Protein AF-A0A3P7J671-F1 (afdb_monomer)

Foldseek 3Di:
DPPVVVVVVVVVVVCCVPPVCVVPPVCVVVVVVVVVVVVVVVVVVVVVVVVCCLQVVPVDVAGPPHCVVCVVPVCVDDPDPDDPPPPDDDPVPCVVCVVPVLVDDPDPDDPPSVSRDDDVVVSVVVVVVVVVCVVVVVD

Solvent-accessible surface area (backbone atoms only — not comparable to full-atom values): 8924 Å² total; per-residue (Å²): 139,66,65,68,59,53,53,53,52,52,55,49,52,54,49,44,63,66,66,60,43,69,79,49,69,83,53,52,64,57,55,51,50,52,50,54,50,51,51,52,52,52,50,51,51,53,57,52,50,64,64,42,44,80,75,64,63,69,93,49,96,62,61,98,84,32,62,90,79,35,72,91,52,55,91,74,56,75,92,51,101,75,65,94,78,76,75,76,73,61,96,80,37,58,92,78,33,70,92,49,52,62,76,53,83,90,52,99,79,63,92,79,55,77,87,54,63,84,54,66,70,62,51,51,54,50,52,53,51,50,52,55,33,43,76,68,65,78,95

Secondary structure (DSSP, 8-state):
--HHHHHHHHHHHHHII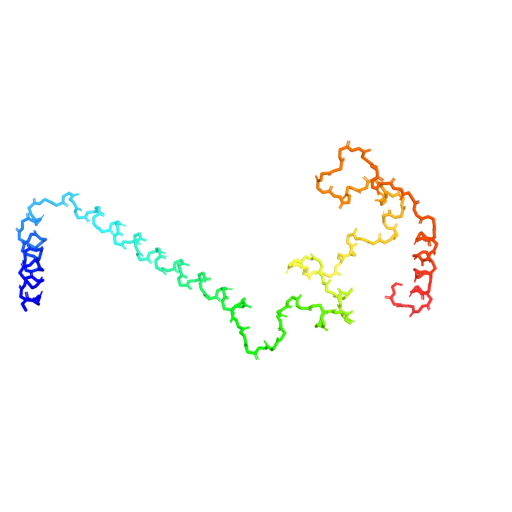IIIGGG-GGGHHHHHHHHHHHHHHHHHHHHHHHHHHHHH--SSSS-TT-HHHHTTTGGGS-SSS--SS-----TT-HHHHTTTGGGS-SSS--SS-TT----HHHHHHHHHHHHHHHHTT--

Organism: Strongylus vulgaris (NCBI:txid40348)

Structure (mmCIF, N/CA/C/O backbone):
data_AF-A0A3P7J671-F1
#
_entry.id   AF-A0A3P7J671-F1
#
loop_
_atom_site.group_PDB
_atom_site.id
_atom_site.type_symbol
_atom_site.label_atom_id
_atom_site.label_alt_id
_atom_site.label_comp_id
_atom_site.label_asym_id
_atom_site.label_entity_id
_atom_site.label_seq_id
_atom_site.pdbx_PDB_ins_code
_atom_site.Cartn_x
_atom_site.Cartn_y
_atom_site.Cartn_z
_atom_site.occupancy
_atom_site.B_iso_or_equiv
_atom_site.auth_seq_id
_atom_site.auth_comp_id
_atom_site.auth_asym_id
_atom_site.auth_atom_id
_atom_site.pdbx_PDB_model_num
ATOM 1 N N . MET A 1 1 ? 4.821 -18.970 -47.985 1.00 55.62 1 MET A N 1
ATOM 2 C CA . MET A 1 1 ? 5.349 -17.706 -48.559 1.00 55.62 1 MET A CA 1
ATOM 3 C C . MET A 1 1 ? 5.289 -16.509 -47.581 1.00 55.62 1 MET A C 1
ATOM 5 O O . MET A 1 1 ? 5.095 -15.386 -48.019 1.00 55.62 1 MET A O 1
ATOM 9 N N . ARG A 1 2 ? 5.468 -16.696 -46.256 1.00 57.31 2 ARG A N 1
ATOM 10 C CA . ARG A 1 2 ? 5.395 -15.592 -45.261 1.00 57.31 2 ARG A CA 1
ATOM 11 C C . ARG A 1 2 ? 6.716 -15.288 -44.533 1.00 57.31 2 ARG A C 1
ATOM 13 O O . ARG A 1 2 ? 6.903 -14.178 -44.055 1.00 57.31 2 ARG A O 1
ATOM 20 N N . ILE A 1 3 ? 7.666 -16.226 -44.518 1.00 59.16 3 ILE A N 1
ATOM 21 C CA . ILE A 1 3 ? 8.929 -16.093 -43.764 1.00 59.16 3 ILE A CA 1
ATOM 22 C C . ILE A 1 3 ? 9.966 -15.238 -44.520 1.00 59.16 3 ILE A C 1
ATOM 24 O O . ILE A 1 3 ? 10.693 -14.452 -43.917 1.00 59.16 3 ILE A O 1
ATOM 28 N N . THR A 1 4 ? 9.999 -15.313 -45.854 1.00 63.44 4 THR A N 1
ATOM 29 C CA . THR A 1 4 ? 10.963 -14.574 -46.694 1.00 63.44 4 THR A CA 1
ATOM 30 C C . THR A 1 4 ? 10.689 -13.070 -46.755 1.00 63.44 4 THR A C 1
ATOM 32 O O . THR A 1 4 ? 11.629 -12.281 -46.840 1.00 63.44 4 THR A O 1
ATOM 35 N N . ALA A 1 5 ? 9.421 -12.656 -46.666 1.00 63.72 5 ALA A N 1
ATOM 36 C CA . ALA A 1 5 ? 9.033 -11.248 -46.597 1.00 63.72 5 ALA A CA 1
ATOM 37 C C . ALA A 1 5 ? 9.473 -10.611 -45.268 1.00 63.72 5 ALA A C 1
ATOM 39 O O . ALA A 1 5 ? 10.062 -9.532 -45.268 1.00 63.72 5 ALA A O 1
ATOM 40 N N . LEU A 1 6 ? 9.286 -11.328 -44.156 1.00 58.97 6 LEU A N 1
ATOM 41 C CA . LEU A 1 6 ? 9.696 -10.885 -42.823 1.00 58.97 6 LEU A CA 1
ATOM 42 C C . LEU A 1 6 ? 11.223 -10.714 -42.733 1.00 58.97 6 LEU A C 1
ATOM 44 O O . LEU A 1 6 ? 11.715 -9.696 -42.253 1.00 58.97 6 LEU A O 1
ATOM 48 N N . TRP A 1 7 ? 11.977 -11.653 -43.312 1.00 60.91 7 TRP A N 1
ATOM 49 C CA . TRP A 1 7 ? 13.440 -11.577 -43.412 1.00 60.91 7 TRP A CA 1
ATOM 50 C C . TRP A 1 7 ? 13.939 -10.404 -44.265 1.00 60.91 7 TRP A C 1
ATOM 52 O O . TRP A 1 7 ? 14.997 -9.828 -43.997 1.00 60.91 7 TRP A O 1
ATOM 62 N N . ARG A 1 8 ? 13.188 -10.036 -45.308 1.00 69.69 8 ARG A N 1
ATOM 63 C CA . ARG A 1 8 ? 13.526 -8.918 -46.196 1.00 69.69 8 ARG A CA 1
ATOM 64 C C . ARG A 1 8 ? 13.293 -7.571 -45.505 1.00 69.69 8 ARG A C 1
ATOM 66 O O . ARG A 1 8 ? 14.141 -6.690 -45.627 1.00 69.69 8 ARG A O 1
ATOM 73 N N . VAL A 1 9 ? 12.216 -7.450 -44.727 1.00 70.62 9 VAL A N 1
ATOM 74 C CA . VAL A 1 9 ? 11.946 -6.282 -43.869 1.00 70.62 9 VAL A CA 1
ATOM 75 C C . VAL A 1 9 ? 13.019 -6.150 -42.791 1.00 70.62 9 VAL A C 1
ATOM 77 O O . VAL A 1 9 ? 13.633 -5.092 -42.667 1.00 70.62 9 VAL A O 1
ATOM 80 N N . PHE A 1 10 ? 13.332 -7.239 -42.084 1.00 67.81 10 PHE A N 1
ATOM 81 C CA . PHE A 1 10 ? 14.328 -7.226 -41.012 1.00 67.81 10 PHE A CA 1
ATOM 82 C C . PHE A 1 10 ? 15.723 -6.817 -41.519 1.00 67.81 10 PHE A C 1
ATOM 84 O O . PHE A 1 10 ? 16.366 -5.940 -40.945 1.00 67.81 10 PHE A O 1
ATOM 91 N N . ARG A 1 11 ? 16.157 -7.342 -42.679 1.00 69.19 11 ARG A N 1
ATOM 92 C CA . ARG A 1 11 ? 17.396 -6.890 -43.348 1.00 69.19 11 ARG A CA 1
ATOM 93 C C . ARG A 1 11 ? 17.380 -5.411 -43.732 1.00 69.19 11 ARG A C 1
ATOM 95 O O . ARG A 1 11 ? 18.442 -4.789 -43.742 1.00 69.19 11 ARG A O 1
ATOM 102 N N . GLY A 1 12 ? 16.225 -4.872 -44.117 1.00 71.88 12 GLY A N 1
ATOM 103 C CA . GLY A 1 12 ? 16.069 -3.456 -44.453 1.00 71.88 12 GLY A CA 1
ATOM 104 C C . GLY A 1 12 ? 16.298 -2.561 -43.237 1.00 71.88 12 GLY A C 1
ATOM 105 O O . GLY A 1 12 ? 17.093 -1.624 -43.305 1.00 71.88 12 GLY A O 1
ATOM 106 N N . VAL A 1 13 ? 15.690 -2.923 -42.105 1.00 72.81 13 VAL A N 1
ATOM 107 C CA . VAL A 1 13 ? 15.825 -2.206 -40.829 1.00 72.81 13 VAL A CA 1
ATOM 108 C C . VAL A 1 13 ? 17.271 -2.228 -40.329 1.00 72.81 13 VAL A C 1
ATOM 110 O O . VAL A 1 13 ? 17.824 -1.176 -40.017 1.00 72.81 13 VAL A O 1
ATOM 113 N N . SER A 1 14 ? 17.944 -3.385 -40.341 1.00 65.69 14 SER A N 1
ATOM 114 C CA . SER A 1 14 ? 19.347 -3.471 -39.902 1.00 65.69 14 SER A CA 1
ATOM 115 C C . SER A 1 14 ? 20.297 -2.640 -40.773 1.00 65.69 14 SER A C 1
ATOM 117 O O . SER A 1 14 ? 21.220 -2.011 -40.257 1.00 65.69 14 SER A O 1
ATOM 119 N N . LYS A 1 15 ? 20.073 -2.583 -42.096 1.00 72.00 15 LYS A N 1
ATOM 120 C CA . LYS A 1 15 ? 20.875 -1.733 -42.994 1.00 72.00 15 LYS A CA 1
ATOM 121 C C . LYS A 1 15 ? 20.652 -0.244 -42.723 1.00 72.00 15 LYS A C 1
ATOM 123 O O . LYS A 1 15 ? 21.609 0.521 -42.806 1.00 72.00 15 LYS A O 1
ATOM 128 N N . PHE A 1 16 ? 19.428 0.162 -42.397 1.00 70.44 16 PHE A N 1
ATOM 129 C CA . PHE A 1 16 ? 19.109 1.545 -42.044 1.00 70.44 16 PHE A CA 1
ATOM 130 C C . PHE A 1 16 ? 19.779 1.964 -40.725 1.00 70.44 16 PHE A C 1
ATOM 132 O O . PHE A 1 16 ? 20.513 2.954 -40.705 1.00 70.44 16 PHE A O 1
ATOM 139 N N . LEU A 1 17 ? 19.618 1.155 -39.670 1.00 67.81 17 LEU A N 1
ATOM 140 C CA . LEU A 1 17 ? 20.148 1.430 -38.329 1.00 67.81 17 LEU A CA 1
ATOM 141 C C . LEU A 1 17 ? 21.683 1.457 -38.270 1.00 67.81 17 LEU A C 1
ATOM 143 O O . LEU A 1 17 ? 22.245 2.279 -37.558 1.00 67.81 17 LEU A O 1
ATOM 147 N N . VAL A 1 18 ? 22.372 0.586 -39.017 1.00 68.06 18 VAL A N 1
ATOM 148 C CA . VAL A 1 18 ? 23.837 0.436 -38.895 1.00 68.06 18 VAL A CA 1
ATOM 149 C C . VAL A 1 18 ? 24.614 1.233 -39.950 1.00 68.06 18 VAL A C 1
ATOM 151 O O . VAL A 1 18 ? 25.715 1.692 -39.669 1.00 68.06 18 VAL A O 1
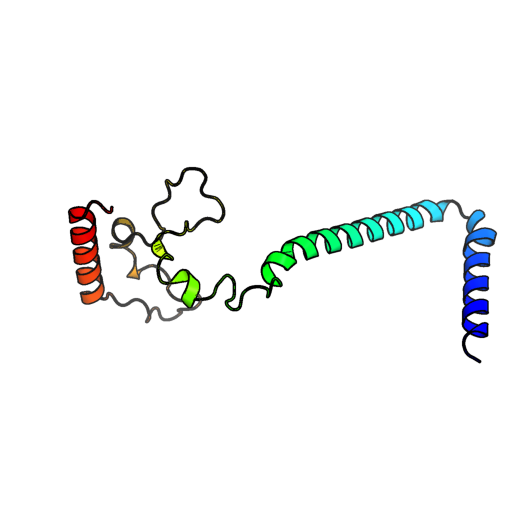ATOM 154 N N . ARG A 1 19 ? 24.077 1.429 -41.167 1.00 68.12 19 ARG A N 1
ATOM 155 C CA . ARG A 1 19 ? 24.823 2.105 -42.254 1.00 68.12 19 ARG A CA 1
ATOM 156 C C . ARG A 1 19 ? 24.431 3.560 -42.487 1.00 68.12 19 ARG A C 1
ATOM 158 O O . ARG A 1 19 ? 25.293 4.348 -42.853 1.00 68.12 19 ARG A O 1
ATOM 165 N N . LYS A 1 20 ? 23.147 3.911 -42.360 1.00 65.31 20 LYS A N 1
ATOM 166 C CA . LYS A 1 20 ? 22.653 5.267 -42.676 1.00 65.31 20 LYS A CA 1
ATOM 167 C C . LYS A 1 20 ? 22.596 6.166 -41.443 1.00 65.31 20 LYS A C 1
ATOM 169 O O . LYS A 1 20 ? 22.942 7.336 -41.546 1.00 65.31 20 LYS A O 1
ATOM 174 N N . LEU A 1 21 ? 22.224 5.611 -40.290 1.00 66.25 21 LEU A N 1
ATOM 175 C CA . LEU A 1 21 ? 22.093 6.366 -39.040 1.00 66.25 21 LEU A CA 1
ATOM 176 C C . LEU A 1 21 ? 23.441 6.805 -38.435 1.00 66.25 21 LEU A C 1
ATOM 178 O O . LEU A 1 21 ? 23.492 7.814 -37.747 1.00 66.25 21 LEU A O 1
ATOM 182 N N . HIS A 1 22 ? 24.542 6.113 -38.752 1.00 64.38 22 HIS A N 1
ATOM 183 C CA . HIS A 1 22 ? 25.888 6.430 -38.246 1.00 64.38 22 HIS A CA 1
ATOM 184 C C . HIS A 1 22 ? 26.387 7.840 -38.616 1.00 64.38 22 HIS A C 1
ATOM 186 O O . HIS A 1 22 ? 27.289 8.354 -37.970 1.00 64.38 22 HIS A O 1
ATOM 192 N N . HIS A 1 23 ? 25.807 8.486 -39.632 1.00 69.81 23 HIS A N 1
ATOM 193 C CA . HIS A 1 23 ? 26.155 9.864 -39.993 1.00 69.81 23 HIS A CA 1
ATOM 194 C C . HIS A 1 23 ? 25.450 10.920 -39.118 1.00 69.81 23 HIS A C 1
ATOM 196 O O . HIS A 1 23 ? 25.898 12.060 -39.062 1.00 69.81 23 HIS A O 1
ATOM 202 N N . ALA A 1 24 ? 24.365 10.556 -38.427 1.00 75.12 24 ALA A N 1
ATOM 203 C CA . ALA A 1 24 ? 23.545 11.467 -37.633 1.00 75.12 24 ALA A CA 1
ATOM 204 C C . ALA A 1 24 ? 23.716 11.171 -36.136 1.00 75.12 24 ALA A C 1
ATOM 206 O O . ALA A 1 24 ? 22.875 10.533 -35.499 1.00 75.12 24 ALA A O 1
ATOM 207 N N . TYR A 1 25 ? 24.840 11.626 -35.578 1.00 69.88 25 TYR A N 1
ATOM 208 C CA . TYR A 1 25 ? 25.219 11.318 -34.197 1.00 69.88 25 TYR A CA 1
ATOM 209 C C . TYR A 1 25 ? 24.266 11.893 -33.134 1.00 69.88 25 TYR A C 1
ATOM 211 O O . TYR A 1 25 ? 24.169 11.360 -32.031 1.00 69.88 25 TYR A O 1
ATOM 219 N N . GLU A 1 26 ? 23.509 12.932 -33.482 1.00 80.62 26 GLU A N 1
ATOM 220 C CA . GLU A 1 26 ? 22.553 13.624 -32.606 1.00 80.62 26 GLU A CA 1
ATOM 221 C C . GLU A 1 26 ? 21.342 12.762 -32.208 1.00 80.62 26 GLU A C 1
ATOM 223 O O . GLU A 1 26 ? 20.658 13.057 -31.230 1.00 80.62 26 GLU A O 1
ATOM 228 N N . LEU A 1 27 ? 21.082 11.673 -32.937 1.00 79.44 27 LEU A N 1
ATOM 229 C CA . LEU A 1 27 ? 19.949 10.776 -32.689 1.00 79.44 27 LEU A CA 1
ATOM 230 C C . LEU A 1 27 ? 20.262 9.665 -31.675 1.00 79.44 27 LEU A C 1
ATOM 232 O O . LEU A 1 27 ? 19.341 9.136 -31.048 1.00 79.44 27 LEU A O 1
ATOM 236 N N . TYR A 1 28 ? 21.536 9.309 -31.475 1.00 80.12 28 TYR A N 1
ATOM 237 C CA . TYR A 1 28 ? 21.923 8.252 -30.530 1.00 80.12 28 TYR A CA 1
ATOM 238 C C . TYR A 1 28 ? 21.485 8.515 -29.081 1.00 80.12 28 TYR A C 1
ATOM 240 O O . TYR A 1 28 ? 21.003 7.572 -28.452 1.00 80.12 28 TYR A O 1
ATOM 248 N N . PRO A 1 29 ? 21.570 9.748 -28.543 1.00 86.38 29 PRO A N 1
ATOM 249 C CA . PRO A 1 29 ? 21.094 10.044 -27.194 1.00 86.38 29 PRO A CA 1
ATOM 250 C C . PRO A 1 29 ? 19.603 9.744 -26.997 1.00 86.38 29 PRO A C 1
ATOM 252 O O . PRO A 1 29 ? 19.216 9.231 -25.952 1.00 86.38 29 PRO A O 1
ATOM 255 N N . ILE A 1 30 ? 18.766 9.989 -28.010 1.00 87.00 30 ILE A N 1
ATOM 256 C CA . ILE A 1 30 ? 17.317 9.739 -27.941 1.00 87.00 30 ILE A CA 1
ATOM 257 C C . ILE A 1 30 ? 17.029 8.231 -27.975 1.00 87.00 30 ILE A C 1
ATOM 259 O O . ILE A 1 30 ? 16.209 7.727 -27.203 1.00 87.00 30 ILE A O 1
ATOM 263 N N . PHE A 1 31 ? 17.736 7.476 -28.819 1.00 85.19 31 PHE A N 1
ATOM 264 C CA . PHE A 1 31 ? 17.615 6.014 -28.845 1.00 85.19 31 PHE A CA 1
ATOM 265 C C . PHE A 1 31 ? 18.141 5.355 -27.561 1.00 85.19 31 PHE A C 1
ATOM 267 O O . PHE A 1 31 ? 17.539 4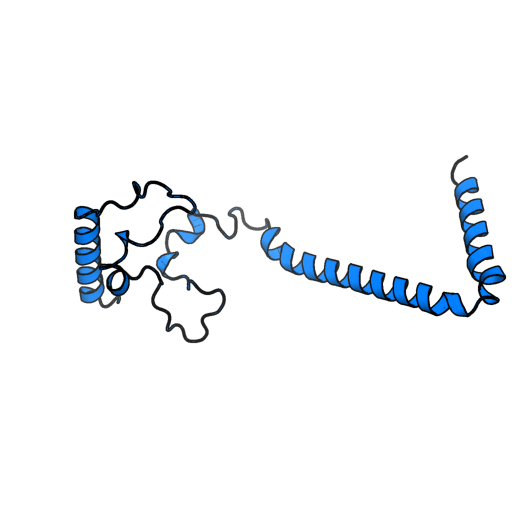.406 -27.063 1.00 85.19 31 PHE A O 1
ATOM 274 N N . ALA A 1 32 ? 19.217 5.883 -26.975 1.00 88.62 32 ALA A N 1
ATOM 275 C CA . ALA A 1 32 ? 19.709 5.422 -25.681 1.00 88.62 32 ALA A CA 1
ATOM 276 C C . ALA A 1 32 ? 18.700 5.720 -24.561 1.00 88.62 32 ALA A C 1
ATOM 278 O O . ALA A 1 32 ? 18.387 4.837 -23.764 1.00 88.62 32 ALA A O 1
ATOM 279 N N . LEU A 1 33 ? 18.132 6.930 -24.538 1.00 90.75 33 LEU A N 1
ATOM 280 C CA . LEU A 1 33 ? 17.151 7.336 -23.533 1.00 90.75 33 LEU A CA 1
ATOM 281 C C . LEU A 1 33 ? 15.866 6.498 -23.604 1.00 90.75 33 LEU A C 1
ATOM 283 O O . LEU A 1 33 ? 15.350 6.072 -22.574 1.00 90.75 33 LEU A O 1
ATOM 287 N N . THR A 1 34 ? 15.373 6.210 -24.810 1.00 90.94 34 THR A N 1
ATOM 288 C CA . THR A 1 34 ? 14.205 5.331 -25.005 1.00 90.94 34 THR A CA 1
ATOM 289 C C . THR A 1 34 ? 14.492 3.887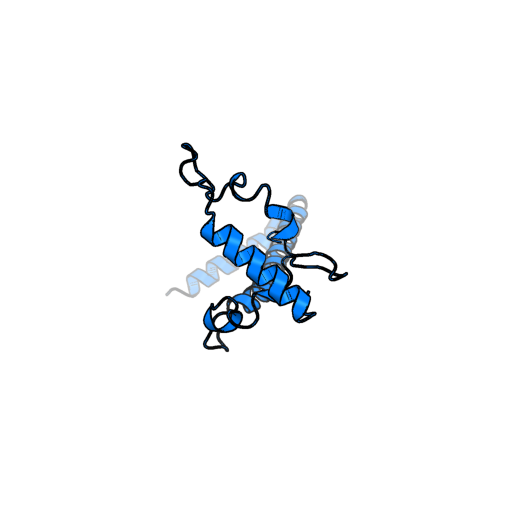 -24.591 1.00 90.94 34 THR A C 1
ATOM 291 O O . THR A 1 34 ? 13.635 3.251 -23.978 1.00 90.94 34 THR A O 1
ATOM 294 N N . GLY A 1 35 ? 15.707 3.386 -24.839 1.00 93.81 35 GLY A N 1
ATOM 295 C CA . GLY A 1 35 ? 16.156 2.087 -24.334 1.00 93.81 35 GLY A CA 1
ATOM 296 C C . GLY A 1 35 ? 16.186 2.027 -22.803 1.00 93.81 35 GLY A C 1
ATOM 297 O O . GLY A 1 35 ? 15.628 1.103 -22.215 1.00 93.81 35 GLY A O 1
ATOM 298 N N . VAL A 1 36 ? 16.765 3.041 -22.151 1.00 95.75 36 VAL A N 1
ATOM 299 C CA . VAL A 1 36 ? 16.790 3.154 -20.680 1.00 95.75 36 VAL A CA 1
ATOM 300 C C . VAL A 1 36 ? 15.373 3.230 -20.110 1.00 95.75 36 VAL A C 1
ATOM 302 O O . VAL A 1 36 ? 15.060 2.528 -19.151 1.00 95.75 36 VAL A O 1
ATOM 305 N N . TRP A 1 37 ? 14.494 4.025 -20.724 1.00 95.94 37 TRP A N 1
ATOM 306 C CA . TRP A 1 37 ? 13.092 4.118 -20.319 1.00 95.94 37 TRP A CA 1
ATOM 307 C C . TRP A 1 37 ? 12.376 2.766 -20.411 1.00 95.94 37 TRP A C 1
ATOM 309 O O . TRP A 1 37 ? 11.686 2.371 -19.474 1.00 95.94 37 TRP A O 1
ATOM 319 N N . PHE A 1 38 ? 12.576 2.024 -21.502 1.00 96.00 38 PHE A N 1
ATOM 320 C CA . PHE A 1 38 ? 11.945 0.719 -21.688 1.00 96.00 38 PHE A CA 1
ATOM 321 C C . PHE A 1 38 ? 12.443 -0.317 -20.669 1.00 96.00 38 PHE A C 1
ATOM 323 O O . PHE A 1 38 ? 11.652 -1.096 -20.141 1.00 96.00 38 PHE A O 1
ATOM 330 N 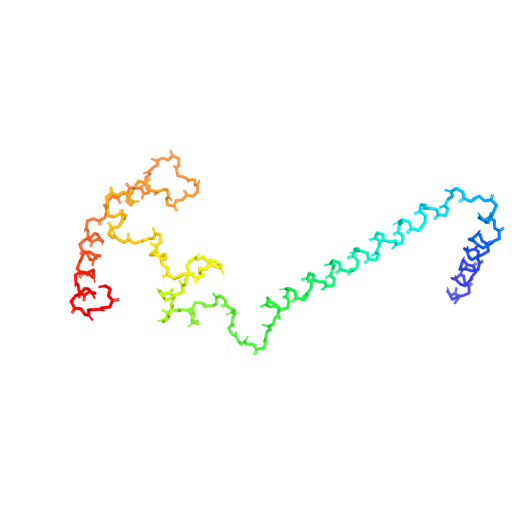N . ILE A 1 39 ? 13.736 -0.293 -20.328 1.00 95.94 39 ILE A N 1
ATOM 331 C CA . ILE A 1 39 ? 14.300 -1.149 -19.273 1.00 95.94 39 ILE A CA 1
ATOM 332 C C . ILE A 1 39 ? 13.685 -0.801 -17.912 1.00 95.94 39 ILE A C 1
ATOM 334 O O . ILE A 1 39 ? 13.257 -1.700 -17.189 1.00 95.94 39 ILE A O 1
ATOM 338 N N . MET A 1 40 ? 13.577 0.491 -17.583 1.00 94.81 40 MET A N 1
ATOM 339 C CA . MET A 1 40 ? 12.923 0.950 -16.353 1.00 94.81 40 MET A CA 1
ATOM 340 C C . MET A 1 40 ? 11.448 0.540 -16.299 1.00 94.81 40 MET A C 1
ATOM 342 O O . MET A 1 40 ? 10.969 0.107 -15.254 1.00 94.81 40 MET A O 1
ATOM 346 N N . PHE A 1 41 ? 10.734 0.615 -17.422 1.00 94.38 41 PHE A N 1
ATOM 347 C CA . PHE A 1 41 ? 9.350 0.158 -17.527 1.00 94.38 41 PHE A CA 1
ATOM 348 C C . PHE A 1 41 ? 9.219 -1.347 -17.247 1.00 94.38 41 PHE A C 1
ATOM 350 O O . PHE A 1 41 ? 8.409 -1.748 -16.412 1.00 94.38 41 PHE A O 1
ATOM 357 N N . CYS A 1 42 ? 10.062 -2.181 -17.866 1.00 93.44 42 CYS A N 1
ATOM 358 C CA . CYS A 1 42 ? 10.099 -3.622 -17.601 1.00 93.44 42 CYS A CA 1
ATOM 359 C C . CYS A 1 42 ? 10.450 -3.937 -16.138 1.00 93.44 42 CYS A C 1
ATOM 361 O O . CYS A 1 42 ? 9.852 -4.835 -15.548 1.00 93.44 42 CYS A O 1
ATOM 363 N N . TYR A 1 43 ? 11.371 -3.179 -15.536 1.00 93.12 43 TYR A N 1
ATOM 364 C CA . TYR A 1 43 ? 11.737 -3.324 -14.126 1.00 93.12 43 TYR A CA 1
ATOM 365 C C . TYR A 1 43 ? 10.566 -3.005 -13.186 1.00 93.12 43 TYR A C 1
ATOM 367 O O . TYR A 1 43 ? 10.283 -3.770 -12.265 1.00 93.12 43 TYR A O 1
ATOM 375 N N . VAL A 1 44 ? 9.838 -1.911 -13.438 1.00 91.12 44 VAL A N 1
ATOM 376 C CA . VAL A 1 44 ? 8.652 -1.541 -12.648 1.00 91.12 44 VAL A CA 1
ATOM 377 C C . VAL A 1 44 ? 7.560 -2.600 -12.771 1.00 91.12 44 VAL A C 1
ATOM 379 O O . VAL A 1 44 ? 6.944 -2.955 -11.767 1.00 91.12 44 VAL A O 1
ATOM 382 N N . ILE A 1 45 ? 7.335 -3.135 -13.974 1.00 88.56 45 ILE A N 1
ATOM 383 C CA . ILE A 1 45 ? 6.390 -4.234 -14.198 1.00 88.56 45 ILE A CA 1
ATOM 384 C C . ILE A 1 45 ? 6.795 -5.470 -13.392 1.00 88.56 45 ILE A C 1
ATOM 386 O O . ILE A 1 45 ? 5.962 -6.024 -12.677 1.00 88.56 45 ILE A O 1
ATOM 390 N N . TYR A 1 46 ? 8.063 -5.874 -13.478 1.00 86.44 46 TYR A N 1
ATOM 391 C CA . TYR A 1 46 ? 8.597 -7.021 -12.748 1.00 86.44 46 TYR A CA 1
ATOM 392 C C . TYR A 1 46 ? 8.371 -6.876 -11.235 1.00 86.44 46 TYR A C 1
ATOM 394 O O . TYR A 1 46 ? 7.738 -7.731 -10.619 1.00 86.44 46 TYR A O 1
ATOM 402 N N . TYR A 1 47 ? 8.767 -5.738 -10.659 1.00 84.25 47 TYR A N 1
ATOM 403 C CA . TYR A 1 47 ? 8.562 -5.455 -9.236 1.00 84.25 47 TYR A CA 1
ATOM 404 C C . TYR A 1 47 ? 7.073 -5.398 -8.844 1.00 84.25 47 TYR A C 1
ATOM 406 O O . TYR A 1 47 ? 6.675 -5.831 -7.761 1.00 84.25 47 TYR A O 1
ATOM 414 N N . SER A 1 48 ? 6.218 -4.879 -9.729 1.00 79.06 48 SER A N 1
ATOM 415 C CA . SER A 1 48 ? 4.772 -4.805 -9.483 1.00 79.06 48 SER A CA 1
ATOM 416 C C . SER A 1 48 ? 4.120 -6.189 -9.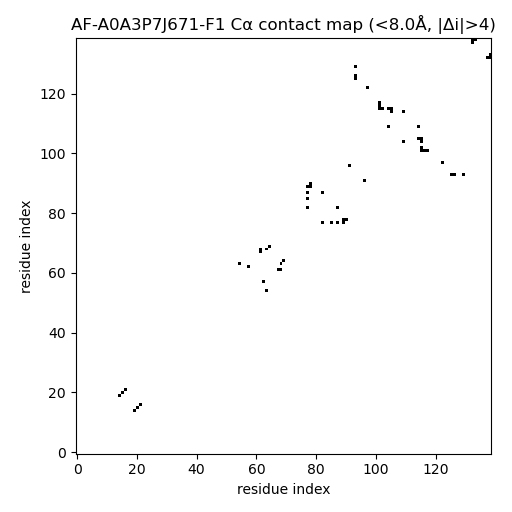471 1.00 79.06 48 SER A C 1
ATOM 418 O O . SER A 1 48 ? 3.209 -6.426 -8.675 1.00 79.06 48 SER A O 1
ATOM 420 N N . PHE A 1 49 ? 4.591 -7.116 -10.310 1.00 70.00 49 PHE A N 1
ATOM 421 C CA . PHE A 1 49 ? 4.084 -8.486 -10.328 1.00 70.00 49 PHE A CA 1
ATOM 422 C C . PHE A 1 49 ? 4.504 -9.294 -9.092 1.00 70.00 49 PHE A C 1
ATOM 424 O O . PHE A 1 49 ? 3.659 -10.018 -8.573 1.00 70.00 49 PHE A O 1
ATOM 431 N N . GLU A 1 50 ? 5.705 -9.094 -8.532 1.00 65.19 50 GLU A N 1
ATOM 432 C CA . GLU A 1 50 ? 6.095 -9.709 -7.244 1.00 65.19 50 GLU A CA 1
ATOM 433 C C . GLU A 1 50 ? 5.133 -9.317 -6.105 1.00 65.19 50 GLU A C 1
ATOM 435 O O . GLU A 1 50 ? 4.751 -10.134 -5.268 1.00 65.19 50 GLU A O 1
ATOM 440 N N . LYS A 1 51 ? 4.670 -8.060 -6.080 1.00 55.03 51 LYS A N 1
ATOM 441 C CA . LYS A 1 51 ? 3.666 -7.600 -5.105 1.00 55.03 51 LYS A CA 1
ATOM 442 C C . LYS A 1 51 ? 2.260 -8.136 -5.395 1.00 55.03 51 LYS A C 1
ATOM 444 O O . LYS A 1 51 ? 1.483 -8.305 -4.453 1.00 55.03 51 LYS A O 1
ATOM 449 N N . MET A 1 52 ? 1.931 -8.414 -6.659 1.00 55.34 52 MET A N 1
ATOM 450 C CA . MET A 1 52 ? 0.658 -9.039 -7.035 1.00 55.34 52 MET A CA 1
ATOM 451 C C . MET A 1 52 ? 0.590 -10.533 -6.703 1.00 55.34 52 MET A C 1
ATOM 453 O O . MET A 1 52 ? -0.517 -11.037 -6.526 1.00 55.34 52 MET A O 1
ATOM 457 N N . GLU A 1 53 ? 1.714 -11.243 -6.553 1.00 51.84 53 GLU A N 1
ATOM 458 C CA . GLU A 1 53 ? 1.700 -12.663 -6.161 1.00 51.84 53 GLU A CA 1
ATOM 459 C C . GLU A 1 53 ? 1.042 -12.893 -4.794 1.00 51.84 53 GLU A C 1
ATOM 461 O O . GLU A 1 53 ? 0.342 -13.882 -4.617 1.00 51.84 53 GLU A O 1
ATOM 466 N N . VAL A 1 54 ? 1.120 -11.936 -3.863 1.00 54.00 54 VAL A N 1
ATOM 467 C CA . VAL A 1 54 ? 0.392 -12.013 -2.578 1.00 54.00 54 VAL A CA 1
ATOM 468 C C . VAL A 1 54 ? -1.135 -12.034 -2.776 1.00 54.00 54 VAL A C 1
ATOM 470 O O . VAL A 1 54 ? -1.869 -12.545 -1.932 1.00 54.00 54 VAL A O 1
ATOM 473 N N . TRP A 1 55 ? -1.623 -11.489 -3.893 1.00 52.38 55 TRP A N 1
ATOM 474 C CA . TRP A 1 55 ? -3.044 -11.452 -4.252 1.00 52.38 55 TRP A CA 1
ATOM 475 C C . TRP A 1 55 ? -3.471 -12.579 -5.204 1.00 52.38 55 TRP A C 1
ATOM 477 O O . TRP A 1 55 ? -4.647 -12.942 -5.218 1.00 52.38 55 TRP A O 1
ATOM 487 N N . LEU A 1 56 ? -2.540 -13.130 -5.989 1.00 54.44 56 LEU A N 1
ATOM 488 C CA . LEU A 1 56 ? -2.775 -14.205 -6.962 1.00 54.44 56 LEU A CA 1
ATOM 489 C C . LEU A 1 56 ? -2.359 -15.599 -6.465 1.00 54.44 56 LEU A C 1
ATOM 491 O O . LEU A 1 56 ? -2.649 -16.585 -7.146 1.00 54.44 56 LEU A O 1
ATOM 495 N N . ASP A 1 57 ? -1.743 -15.708 -5.283 1.00 54.78 57 ASP A N 1
ATOM 496 C CA . ASP A 1 57 ? -1.487 -16.982 -4.612 1.00 54.78 57 ASP A CA 1
ATOM 497 C C . ASP A 1 57 ? -2.814 -17.683 -4.267 1.00 54.78 57 ASP A C 1
ATOM 499 O O . ASP A 1 57 ? -3.495 -17.384 -3.282 1.00 54.78 57 ASP A O 1
ATOM 503 N N . ARG A 1 58 ? -3.189 -18.639 -5.122 1.00 57.06 58 ARG A N 1
ATOM 504 C CA . ARG A 1 58 ? -4.365 -19.509 -4.973 1.00 57.06 58 ARG A CA 1
ATOM 505 C C . ARG A 1 58 ? -4.023 -20.854 -4.327 1.00 57.06 58 ARG A C 1
ATOM 507 O O . ARG A 1 58 ? -4.834 -21.773 -4.385 1.00 57.06 58 ARG A O 1
ATOM 514 N N . SER A 1 59 ? -2.850 -20.993 -3.700 1.00 67.56 59 SER A N 1
ATOM 515 C CA . SER A 1 59 ? -2.480 -22.215 -2.965 1.00 67.56 59 SER A CA 1
ATOM 516 C C . SER A 1 59 ? -3.397 -22.499 -1.769 1.00 67.56 59 SER A C 1
ATOM 518 O O . SER A 1 59 ? -3.443 -23.623 -1.264 1.00 67.56 59 SER A O 1
ATOM 520 N N . LYS A 1 60 ? -4.136 -21.487 -1.298 1.00 62.97 60 LYS A N 1
ATOM 521 C CA . LYS A 1 60 ? -5.141 -21.598 -0.238 1.00 62.97 60 LYS A CA 1
ATOM 522 C C . LYS A 1 60 ? -6.545 -21.543 -0.840 1.00 62.97 60 LYS A C 1
ATOM 524 O O . LYS A 1 60 ? -6.829 -20.710 -1.693 1.00 62.97 60 LYS A O 1
ATOM 529 N N . THR A 1 61 ? -7.431 -22.410 -0.351 1.00 68.62 61 THR A N 1
ATOM 530 C CA . THR A 1 61 ? -8.845 -22.483 -0.765 1.00 68.62 61 THR A CA 1
ATOM 531 C C . THR A 1 61 ? -9.640 -21.230 -0.396 1.00 68.62 61 THR A C 1
ATOM 533 O O . THR A 1 61 ? -10.590 -20.879 -1.087 1.00 68.62 61 THR A O 1
ATOM 536 N N . THR A 1 62 ? -9.226 -20.541 0.666 1.00 63.53 62 THR A N 1
ATOM 537 C CA . THR A 1 62 ? -9.841 -19.310 1.175 1.00 63.53 62 THR A CA 1
ATOM 538 C C . THR A 1 62 ? -8.979 -18.104 0.817 1.00 63.53 62 THR A C 1
ATOM 540 O O . THR A 1 62 ? -7.764 -18.122 1.066 1.00 63.53 62 THR A O 1
ATOM 543 N N . ALA A 1 63 ? -9.597 -17.039 0.311 1.00 62.00 63 ALA A N 1
ATOM 544 C CA . ALA A 1 63 ? -8.909 -15.785 0.015 1.00 62.00 63 ALA A CA 1
ATOM 545 C C . ALA A 1 63 ? -8.243 -15.182 1.279 1.00 62.00 63 ALA A C 1
ATOM 547 O O . ALA A 1 63 ? -8.678 -15.447 2.404 1.00 62.00 63 ALA A O 1
ATOM 548 N N . PRO A 1 64 ? -7.208 -14.330 1.142 1.00 60.34 64 PRO A N 1
ATOM 549 C CA . PRO A 1 64 ? -6.547 -13.697 2.290 1.00 60.34 64 PRO A CA 1
ATOM 550 C C . PRO A 1 64 ? -7.505 -12.886 3.180 1.00 60.34 64 PRO A C 1
ATOM 552 O O . PRO A 1 64 ? -7.298 -12.808 4.391 1.00 60.34 64 PRO A O 1
ATOM 555 N N . TRP A 1 65 ? -8.554 -12.327 2.567 1.00 64.94 65 TRP A N 1
ATOM 556 C CA . TRP A 1 65 ? -9.589 -11.483 3.175 1.00 64.94 65 TRP A CA 1
ATOM 557 C C . TRP A 1 65 ? -10.916 -12.215 3.419 1.00 64.94 65 TRP A C 1
ATOM 559 O O . TRP A 1 65 ? -11.940 -11.575 3.640 1.00 64.94 65 TRP A O 1
ATOM 569 N N . ASP A 1 66 ? -10.912 -13.546 3.353 1.00 72.50 66 ASP A N 1
ATOM 570 C CA . ASP A 1 66 ? -12.110 -14.354 3.563 1.00 72.50 66 ASP A CA 1
ATOM 571 C C . ASP A 1 66 ? -12.638 -14.224 5.003 1.00 72.50 66 ASP A C 1
ATOM 573 O O . ASP A 1 66 ? -11.880 -14.305 5.978 1.00 72.50 66 ASP A O 1
ATOM 577 N N . TRP A 1 67 ? -13.952 -14.031 5.135 1.00 67.75 67 TRP A N 1
ATOM 578 C CA . TRP A 1 67 ? -14.628 -13.856 6.418 1.00 67.75 67 TRP A CA 1
ATOM 579 C C . TRP A 1 67 ? -14.461 -15.084 7.318 1.00 67.75 67 TRP A C 1
ATOM 581 O O . TRP A 1 67 ? -14.196 -14.938 8.515 1.00 67.75 67 TRP A O 1
ATOM 591 N N . GLU A 1 68 ? -14.519 -16.288 6.742 1.00 73.44 68 GLU A N 1
ATOM 592 C CA . GLU A 1 68 ? -14.362 -17.545 7.484 1.00 73.44 68 GLU A CA 1
ATOM 593 C C . GLU A 1 68 ? -12.996 -17.655 8.176 1.00 73.44 68 GLU A C 1
ATOM 595 O O . GLU A 1 68 ? -12.896 -18.214 9.265 1.00 73.44 68 GLU A O 1
ATOM 600 N N . ARG A 1 69 ? -11.949 -17.048 7.604 1.00 71.31 69 ARG A N 1
ATOM 601 C CA . ARG A 1 69 ? -10.591 -17.040 8.170 1.00 71.31 69 ARG A CA 1
ATOM 602 C C . ARG A 1 69 ? -10.416 -16.010 9.290 1.00 71.31 69 ARG A C 1
ATOM 604 O O . ARG A 1 69 ? -9.552 -16.173 10.154 1.00 71.31 69 ARG A O 1
ATOM 611 N N . ILE A 1 70 ? -11.160 -14.907 9.245 1.00 64.75 70 ILE A N 1
ATOM 612 C CA . ILE A 1 70 ? -10.896 -13.722 10.074 1.00 64.75 70 ILE A CA 1
ATOM 613 C C . ILE A 1 70 ? -11.848 -13.634 11.275 1.00 64.75 70 ILE A C 1
ATOM 615 O O . ILE A 1 70 ? -11.469 -13.048 12.290 1.00 64.75 70 ILE A O 1
ATOM 619 N N . ARG A 1 71 ? -13.024 -14.273 11.220 1.00 71.50 71 ARG A N 1
ATOM 620 C CA . ARG A 1 71 ? -14.090 -14.159 12.233 1.00 71.50 71 ARG A CA 1
ATOM 621 C C . ARG A 1 71 ? -13.663 -14.384 13.691 1.00 71.50 71 ARG A C 1
ATOM 623 O O . ARG A 1 71 ? -14.174 -13.703 14.570 1.00 71.50 71 ARG A O 1
ATOM 630 N N . ASP A 1 72 ? -12.701 -15.262 13.961 1.00 78.88 72 ASP A N 1
ATOM 631 C CA . ASP A 1 72 ? -12.326 -15.601 15.345 1.00 78.88 72 ASP A CA 1
ATOM 632 C C . ASP A 1 72 ? -11.233 -14.686 15.920 1.00 78.88 72 ASP A C 1
ATOM 634 O O . ASP A 1 72 ? -11.014 -14.632 17.131 1.00 78.88 72 ASP A O 1
ATOM 638 N N . ASN A 1 73 ? -10.535 -13.940 15.058 1.00 69.19 73 ASN A N 1
ATOM 639 C CA . ASN A 1 73 ? -9.377 -13.127 15.438 1.00 69.19 73 ASN A CA 1
ATOM 640 C C . ASN A 1 73 ? -9.414 -11.696 14.867 1.00 69.19 73 ASN A C 1
ATOM 642 O O . ASN A 1 73 ? -8.416 -10.984 14.971 1.00 69.19 73 ASN A O 1
ATOM 646 N N . TYR A 1 74 ? -10.527 -11.252 14.265 1.00 63.94 74 TYR A N 1
ATOM 647 C CA . TYR A 1 74 ? -10.633 -9.928 13.627 1.00 63.94 74 TYR A CA 1
ATOM 648 C C . TYR A 1 74 ? -10.369 -8.781 14.608 1.00 63.94 74 TYR A C 1
ATOM 650 O O . TYR A 1 74 ? -9.700 -7.813 14.267 1.00 63.94 74 TYR A O 1
ATOM 658 N N . TRP A 1 75 ? -10.823 -8.943 15.848 1.00 58.38 75 TRP A N 1
ATOM 659 C CA . TRP A 1 75 ? -10.677 -7.987 16.942 1.00 58.38 75 TRP A CA 1
ATOM 660 C C . TRP A 1 75 ? -9.239 -7.864 17.476 1.00 58.38 75 TRP A C 1
ATOM 662 O O . TRP A 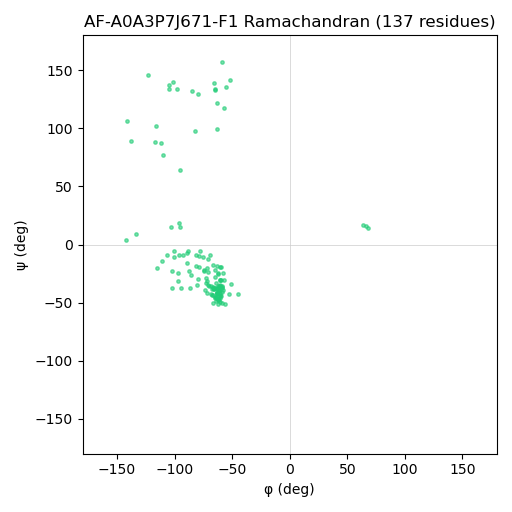1 75 ? -8.944 -6.924 18.205 1.00 58.38 75 TRP A O 1
ATOM 672 N N . LYS A 1 76 ? -8.337 -8.787 17.106 1.00 59.53 76 LYS A N 1
ATOM 673 C CA . LYS A 1 76 ? -6.906 -8.761 17.467 1.00 59.53 76 LYS A CA 1
ATOM 674 C C . LYS A 1 76 ? -6.020 -8.143 16.383 1.00 59.53 76 LYS A C 1
ATOM 676 O O . LYS A 1 76 ? -4.819 -7.990 16.593 1.00 59.53 76 LYS A O 1
ATOM 681 N N . LYS A 1 77 ? -6.560 -7.869 15.191 1.00 59.38 77 LYS A N 1
ATOM 682 C CA . LYS A 1 77 ? -5.770 -7.330 14.079 1.00 59.38 77 LYS A CA 1
ATOM 683 C C . LYS A 1 77 ? -5.575 -5.821 14.276 1.00 59.38 77 LYS A C 1
ATOM 685 O O . LYS A 1 77 ? -6.567 -5.122 14.481 1.00 59.38 77 LYS A O 1
ATOM 690 N N . PRO A 1 78 ? -4.335 -5.305 14.195 1.00 50.38 78 PRO A N 1
ATOM 691 C CA . PRO A 1 78 ? -4.099 -3.872 14.273 1.00 50.38 78 PRO A CA 1
ATOM 692 C C . PRO A 1 78 ? -4.712 -3.177 13.053 1.00 50.38 78 PRO A C 1
ATOM 694 O O . PRO A 1 78 ? -4.628 -3.663 11.925 1.00 50.38 78 PRO A O 1
ATOM 697 N N . THR A 1 79 ? -5.338 -2.027 13.283 1.00 53.84 79 THR A N 1
ATOM 698 C CA . THR A 1 79 ? -6.029 -1.241 12.247 1.00 53.84 79 THR A CA 1
ATOM 699 C C . THR A 1 79 ? -5.097 -0.406 11.362 1.00 53.84 79 THR A C 1
ATOM 701 O O . THR A 1 79 ? -5.544 0.130 10.352 1.00 53.84 79 THR A O 1
ATOM 704 N N . LEU A 1 80 ? -3.812 -0.288 11.709 1.00 52.41 80 LEU A N 1
ATOM 705 C CA . LEU A 1 80 ? -2.787 0.345 10.877 1.00 52.41 80 LEU A CA 1
ATOM 706 C C . LEU A 1 80 ? -1.960 -0.734 10.177 1.00 52.41 80 LEU A C 1
ATOM 708 O O . LEU A 1 80 ? -1.578 -1.722 10.799 1.00 52.41 80 LEU A O 1
ATOM 712 N N . ALA A 1 81 ? -1.613 -0.512 8.905 1.00 51.16 81 ALA A N 1
ATOM 713 C CA . ALA A 1 81 ? -0.690 -1.390 8.178 1.00 51.16 81 ALA A CA 1
ATOM 714 C C . ALA A 1 81 ? 0.683 -1.505 8.877 1.00 51.16 81 ALA A C 1
ATOM 716 O O . ALA A 1 81 ? 1.370 -2.509 8.717 1.00 51.16 81 ALA A O 1
ATOM 717 N N . PHE A 1 82 ? 1.050 -0.496 9.679 1.00 39.22 82 PHE A N 1
ATOM 718 C CA . PHE A 1 82 ? 2.224 -0.479 10.544 1.00 39.22 82 PHE A CA 1
ATOM 719 C C . PHE A 1 82 ? 1.888 0.219 11.871 1.00 39.22 82 PHE A C 1
ATOM 721 O O . PHE A 1 82 ? 1.776 1.441 11.916 1.00 39.22 82 PHE A O 1
ATOM 728 N N . ASP A 1 83 ? 1.751 -0.552 12.950 1.00 46.69 83 ASP A N 1
ATOM 729 C CA . ASP A 1 83 ? 1.801 -0.053 14.329 1.00 46.69 83 ASP A CA 1
ATOM 730 C C . ASP A 1 83 ? 3.013 -0.696 15.013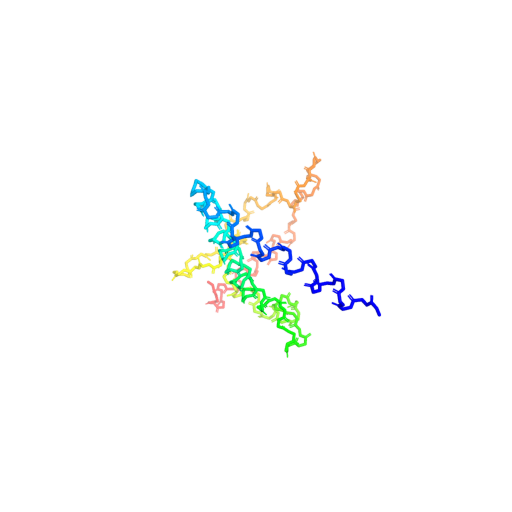 1.00 46.69 83 ASP A C 1
ATOM 732 O O . ASP A 1 83 ? 3.000 -1.877 15.354 1.00 46.69 83 ASP A O 1
ATOM 736 N N . ARG A 1 84 ? 4.102 0.067 15.136 1.00 48.56 84 ARG A N 1
ATOM 737 C CA . ARG A 1 84 ? 5.378 -0.419 15.685 1.00 48.56 84 ARG A CA 1
ATOM 738 C C . ARG A 1 84 ? 5.365 -0.495 17.215 1.00 48.56 84 ARG A C 1
ATOM 740 O O . ARG A 1 84 ? 6.207 -1.177 17.788 1.00 48.56 84 ARG A O 1
ATOM 747 N N . GLU A 1 85 ? 4.441 0.211 17.863 1.00 57.94 85 GLU A N 1
ATOM 748 C CA . GLU A 1 85 ? 4.400 0.367 19.320 1.00 57.94 85 GLU A CA 1
ATOM 749 C C . GLU A 1 85 ? 3.206 -0.353 19.962 1.00 57.94 85 GLU A C 1
ATOM 751 O O . GLU A 1 85 ? 3.198 -0.527 21.177 1.00 57.94 85 GLU A O 1
ATOM 756 N N . GLY A 1 86 ? 2.209 -0.775 19.174 1.00 52.59 86 GLY A N 1
ATOM 757 C CA . GLY A 1 86 ? 1.028 -1.507 19.649 1.00 52.59 86 GLY A CA 1
ATOM 758 C C . GLY A 1 86 ? 0.117 -0.684 20.563 1.00 52.59 86 GLY A C 1
ATOM 759 O O . GLY A 1 86 ? -0.705 -1.241 21.286 1.00 52.59 86 GLY A O 1
ATOM 760 N N . LYS A 1 87 ? 0.287 0.644 20.573 1.00 52.25 87 LYS A N 1
ATOM 761 C CA . LYS A 1 87 ? -0.391 1.570 21.494 1.00 52.25 87 LYS A CA 1
ATOM 762 C C . LYS A 1 87 ? -1.727 2.079 20.961 1.00 52.25 87 LYS A C 1
ATOM 764 O O . LYS A 1 87 ? -2.431 2.789 21.678 1.00 52.25 87 LYS A O 1
ATOM 769 N N . THR A 1 88 ? -2.074 1.789 19.707 1.00 48.81 88 THR A N 1
ATOM 770 C CA . THR A 1 88 ? -3.293 2.343 19.117 1.00 48.81 88 THR A CA 1
ATOM 771 C C . THR A 1 88 ? -4.517 1.517 19.514 1.00 48.81 88 THR A C 1
ATOM 773 O O . THR A 1 88 ? -4.839 0.495 18.915 1.00 48.81 88 THR A O 1
ATOM 776 N N . THR A 1 89 ? -5.234 1.975 20.543 1.00 54.78 89 THR A N 1
ATOM 777 C CA . THR A 1 89 ? -6.601 1.519 20.829 1.00 54.78 89 THR A CA 1
ATOM 778 C C . THR A 1 89 ? -7.460 1.730 19.580 1.00 54.78 89 THR A C 1
ATOM 780 O O . THR A 1 89 ? -7.351 2.772 18.923 1.00 54.78 89 THR A O 1
ATOM 783 N N . ALA A 1 90 ? -8.282 0.737 19.228 1.00 55.91 90 ALA A N 1
ATOM 784 C CA . ALA A 1 90 ? -9.033 0.727 17.975 1.00 55.91 90 ALA A CA 1
ATOM 785 C C . ALA A 1 90 ? -9.836 2.035 17.776 1.00 55.91 90 ALA A C 1
ATOM 787 O O . ALA A 1 90 ? -10.418 2.555 18.727 1.00 55.91 90 ALA A O 1
ATOM 788 N N . PRO A 1 91 ? -9.925 2.582 16.550 1.00 53.81 91 PRO A N 1
ATOM 789 C CA . PRO A 1 91 ? -10.627 3.847 16.288 1.00 53.81 91 PRO A CA 1
ATOM 790 C C . PRO A 1 91 ? -12.126 3.814 16.644 1.00 53.81 91 PRO A C 1
ATOM 792 O O . PRO A 1 91 ? -12.729 4.869 16.841 1.00 53.81 91 PRO A O 1
ATOM 795 N N . TRP A 1 92 ? -12.700 2.613 16.757 1.00 63.62 92 TRP A N 1
ATOM 796 C CA . TRP A 1 92 ? -14.083 2.334 17.158 1.00 63.62 92 TRP A CA 1
ATOM 797 C C . TRP A 1 92 ? -14.234 2.005 18.645 1.00 63.62 92 TRP A C 1
ATOM 799 O O . TRP A 1 92 ? -15.217 1.395 19.053 1.00 63.62 92 TRP A O 1
ATOM 809 N N . ASP A 1 93 ? -13.240 2.362 19.450 1.00 72.88 93 ASP A N 1
ATOM 810 C CA . ASP A 1 93 ? -13.279 2.151 20.881 1.00 72.88 93 ASP A CA 1
ATOM 811 C C . ASP A 1 93 ? -14.499 2.828 21.520 1.00 72.88 93 ASP A C 1
ATOM 813 O O . ASP A 1 93 ? -14.613 4.058 21.507 1.00 72.88 93 ASP A O 1
ATOM 817 N N . TRP A 1 94 ? -15.372 2.004 22.106 1.00 79.38 94 TRP A N 1
ATOM 818 C CA . TRP A 1 94 ? -16.613 2.437 22.728 1.00 79.38 94 TRP A CA 1
ATOM 819 C C . TRP A 1 94 ? -16.398 3.549 23.757 1.00 79.38 94 TRP A C 1
ATOM 821 O O . TRP A 1 94 ? -17.093 4.557 23.691 1.00 79.38 94 TRP A O 1
ATOM 831 N N . GLU A 1 95 ? -15.370 3.459 24.610 1.00 77.19 95 GLU A N 1
ATOM 832 C CA . GLU A 1 95 ? -15.082 4.492 25.625 1.00 77.19 95 GLU A CA 1
ATOM 833 C C . GLU A 1 95 ? -14.808 5.866 25.007 1.00 77.19 95 GLU A C 1
ATOM 835 O O . GLU A 1 95 ? -15.112 6.895 25.603 1.00 77.19 95 GLU A O 1
ATOM 840 N N . ARG A 1 96 ? -14.252 5.894 23.792 1.00 77.19 96 ARG A N 1
ATOM 841 C CA . ARG A 1 96 ? -13.921 7.126 23.073 1.00 77.19 96 ARG A CA 1
ATOM 842 C C . ARG A 1 96 ? -15.097 7.670 22.269 1.00 77.19 96 ARG A C 1
ATOM 844 O O . ARG A 1 96 ? -15.222 8.886 22.114 1.00 77.19 96 ARG A O 1
ATOM 851 N N . ILE A 1 97 ? -15.896 6.790 21.669 1.00 77.00 97 ILE A N 1
ATOM 852 C CA . ILE A 1 97 ? -16.930 7.190 20.704 1.00 77.00 97 ILE A CA 1
ATOM 853 C C . ILE A 1 97 ? -18.333 7.246 21.301 1.00 77.00 97 ILE A C 1
ATOM 855 O O . ILE A 1 97 ? -19.216 7.791 20.644 1.00 77.00 97 ILE A O 1
ATOM 859 N N . ARG A 1 98 ? -18.549 6.742 22.521 1.00 81.75 98 ARG A N 1
ATOM 860 C CA . ARG A 1 98 ? -19.859 6.707 23.191 1.00 81.75 98 ARG A CA 1
ATOM 861 C C . ARG A 1 98 ? -20.626 8.021 23.064 1.00 81.75 98 ARG A C 1
ATOM 863 O O . ARG A 1 98 ? -21.800 8.004 22.725 1.00 81.75 98 ARG A O 1
ATOM 870 N N . ASP A 1 99 ? -19.950 9.157 23.227 1.00 82.44 99 ASP A N 1
ATOM 871 C CA . ASP A 1 99 ? -20.587 10.481 23.233 1.00 82.44 99 ASP A CA 1
ATOM 872 C C . ASP A 1 99 ? -20.734 11.136 21.847 1.00 82.44 99 ASP A C 1
ATOM 874 O O . ASP A 1 99 ? -21.299 12.229 21.711 1.00 82.44 99 ASP A O 1
ATOM 878 N N . ASN A 1 100 ? -20.187 10.523 20.796 1.00 78.94 100 ASN A N 1
ATOM 879 C CA . ASN A 1 100 ? -20.156 11.120 19.461 1.00 78.94 100 ASN A CA 1
ATOM 880 C C . ASN A 1 100 ? -20.381 10.141 18.298 1.00 78.94 100 ASN A C 1
ATOM 882 O O . ASN A 1 100 ? -20.326 10.583 17.149 1.00 78.94 100 ASN A O 1
ATOM 886 N N . TYR A 1 101 ? -20.670 8.858 18.547 1.00 76.75 101 TYR A N 1
ATOM 887 C CA . TYR A 1 101 ? -20.759 7.843 17.492 1.00 76.75 101 TYR A CA 1
ATOM 888 C C . TYR A 1 101 ? -21.875 8.150 16.483 1.00 76.75 101 TYR A C 1
ATOM 890 O O . TYR A 1 101 ? -21.635 8.094 15.281 1.00 76.75 101 TYR A O 1
ATOM 898 N N . TRP A 1 102 ? -23.054 8.586 16.944 1.00 71.81 102 TRP A N 1
ATOM 899 C CA . TRP A 1 102 ? -24.187 8.942 16.074 1.00 71.81 102 TRP A CA 1
ATOM 900 C C . TRP A 1 102 ? -23.947 10.215 15.248 1.00 71.81 102 TRP A C 1
ATOM 902 O O . TRP A 1 102 ? -24.763 10.539 14.396 1.00 71.81 102 TRP A O 1
ATOM 912 N N . LYS A 1 103 ? -22.864 10.964 15.507 1.00 72.06 103 LYS A N 1
ATOM 913 C CA . LYS A 1 103 ? -22.473 12.153 14.726 1.00 72.06 103 LYS A CA 1
ATOM 914 C C . LYS A 1 103 ? -21.488 11.818 13.602 1.00 72.06 103 LYS A C 1
ATOM 916 O O . LYS A 1 103 ? -21.154 12.697 12.812 1.00 72.06 103 LYS A O 1
ATOM 921 N N . LYS A 1 104 ? -20.955 10.592 13.564 1.00 68.44 104 LYS A N 1
ATOM 922 C CA . LYS A 1 104 ? -19.988 10.169 12.546 1.00 68.44 104 LYS A CA 1
ATOM 923 C C . LYS A 1 104 ? -20.740 9.690 11.305 1.00 68.44 104 LYS A C 1
ATOM 925 O O . LYS A 1 104 ? -21.644 8.877 11.469 1.00 68.44 104 LYS A O 1
ATOM 930 N N . PRO A 1 105 ? -20.365 10.134 10.092 1.00 58.69 105 PRO A N 1
ATOM 931 C CA . PRO A 1 105 ? -21.036 9.715 8.868 1.00 58.69 105 PRO A CA 1
ATOM 932 C C . PRO A 1 105 ? -20.872 8.205 8.667 1.00 58.69 105 PRO A C 1
ATOM 934 O O . PRO A 1 105 ? -19.755 7.692 8.608 1.00 58.69 105 PRO A O 1
ATOM 937 N N . THR A 1 106 ? -21.992 7.493 8.581 1.00 59.62 106 THR A N 1
ATOM 938 C CA . THR A 1 106 ? -22.054 6.040 8.353 1.00 59.62 106 THR A CA 1
ATOM 939 C C . THR A 1 106 ? -22.005 5.692 6.870 1.00 59.62 106 THR A C 1
ATOM 941 O O . THR A 1 106 ? -21.556 4.613 6.494 1.00 59.62 106 THR A O 1
ATOM 944 N N . LEU A 1 107 ? -22.446 6.619 6.020 1.00 59.97 107 LEU A N 1
ATOM 945 C CA . LEU A 1 107 ? -22.481 6.484 4.571 1.00 59.97 107 LEU A CA 1
ATOM 946 C C . LEU A 1 107 ? -21.685 7.627 3.942 1.00 59.97 107 LEU A C 1
ATOM 948 O O . LEU A 1 107 ? -21.707 8.753 4.435 1.00 59.97 107 LEU A O 1
ATOM 952 N N . ALA A 1 108 ? -21.014 7.351 2.822 1.00 54.91 108 ALA A N 1
ATOM 953 C CA . ALA A 1 108 ? -20.279 8.369 2.068 1.00 54.91 108 ALA A CA 1
ATOM 954 C C . ALA A 1 108 ? -21.196 9.489 1.532 1.00 54.91 108 ALA A C 1
ATOM 956 O O . ALA A 1 108 ? -20.742 10.607 1.308 1.00 54.91 108 ALA A O 1
ATOM 957 N N . PHE A 1 109 ? -22.489 9.194 1.355 1.00 44.44 109 PHE A N 1
ATOM 958 C CA . PHE A 1 109 ? -23.504 10.133 0.892 1.00 44.44 109 PHE A CA 1
ATOM 959 C C . PHE A 1 109 ? -24.791 9.961 1.710 1.00 44.44 109 PHE A C 1
ATOM 961 O O . PHE A 1 109 ? -25.667 9.190 1.332 1.00 44.44 109 PHE A O 1
ATOM 968 N N . ASP A 1 110 ? -24.910 10.681 2.825 1.00 56.94 110 ASP A N 1
ATOM 969 C CA . ASP A 1 110 ? -26.164 10.825 3.575 1.00 56.94 110 ASP A CA 1
ATOM 970 C C . ASP A 1 110 ? -26.583 12.302 3.554 1.00 56.94 110 ASP A C 1
ATOM 972 O O . ASP A 1 110 ? -26.168 13.097 4.394 1.00 56.94 110 ASP A O 1
ATOM 976 N N . ARG A 1 111 ? -27.336 12.698 2.519 1.00 56.16 111 ARG A N 1
ATOM 977 C CA . ARG A 1 111 ? -27.768 14.095 2.322 1.00 56.16 111 ARG A CA 1
ATOM 978 C C . ARG A 1 111 ? -28.879 14.522 3.281 1.00 56.16 111 ARG A C 1
ATOM 980 O O . ARG A 1 111 ? -29.046 15.716 3.502 1.00 56.16 111 ARG A O 1
ATOM 987 N N . GLU A 1 112 ? -29.632 13.566 3.814 1.00 64.44 112 GLU A N 1
ATOM 988 C CA . GLU A 1 112 ? -30.824 13.812 4.634 1.00 64.44 112 GLU A CA 1
ATOM 989 C C . GLU A 1 112 ? -30.578 13.514 6.123 1.00 64.44 112 GLU A C 1
ATOM 991 O O .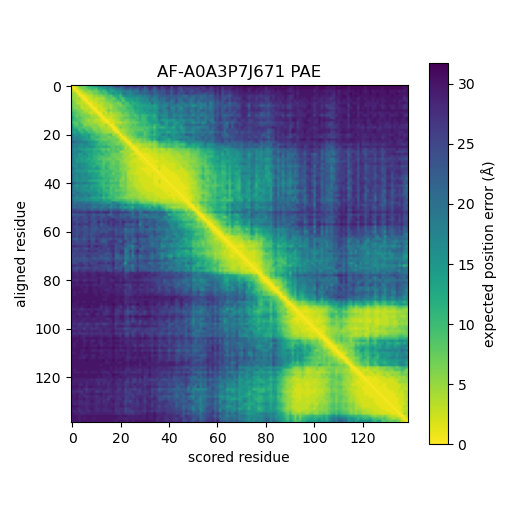 GLU A 1 112 ? -31.410 13.843 6.965 1.00 64.44 112 GLU A O 1
ATOM 996 N N . GLY A 1 113 ? -29.432 12.914 6.470 1.00 59.62 113 GLY A N 1
ATOM 997 C CA . GLY A 1 113 ? -29.021 12.630 7.848 1.00 59.62 113 GLY A CA 1
ATOM 998 C C . GLY A 1 113 ? -29.877 11.571 8.545 1.00 59.62 113 GLY A C 1
ATOM 999 O O . GLY A 1 113 ? -29.824 11.433 9.769 1.00 59.62 113 GLY A O 1
ATOM 1000 N N . VAL A 1 114 ? -30.682 10.824 7.785 1.00 60.56 114 VAL A N 1
ATOM 1001 C CA . VAL A 1 114 ? -31.687 9.885 8.306 1.00 60.56 114 VAL A CA 1
ATOM 1002 C C . VAL A 1 114 ? -31.028 8.646 8.922 1.00 60.56 114 VAL A C 1
ATOM 1004 O O . VAL A 1 114 ? -31.635 7.986 9.767 1.00 60.56 114 VAL A O 1
ATOM 1007 N N . SER A 1 115 ? -29.768 8.345 8.572 1.00 58.78 115 SER A N 1
ATOM 1008 C CA . SER A 1 115 ? -29.044 7.193 9.129 1.00 58.78 115 SER A CA 1
ATOM 1009 C C . SER A 1 115 ? -28.559 7.398 10.575 1.00 58.78 115 SER A C 1
ATOM 1011 O O . SER A 1 115 ? -28.195 6.431 11.246 1.00 58.78 115 SER A O 1
ATOM 1013 N N . HIS A 1 116 ? -28.622 8.626 11.106 1.00 62.09 116 HIS A N 1
ATOM 1014 C CA . HIS A 1 116 ? -28.096 8.997 12.423 1.00 62.09 116 HIS A CA 1
ATOM 1015 C C . HIS A 1 116 ? -29.151 8.951 13.537 1.00 62.09 116 HIS A C 1
ATOM 1017 O O . HIS A 1 116 ? -29.479 9.963 14.160 1.00 62.09 116 HIS A O 1
ATOM 1023 N N . ARG A 1 117 ? -29.688 7.762 13.831 1.00 68.25 117 ARG A N 1
ATOM 1024 C CA . ARG A 1 117 ? -30.544 7.559 15.013 1.00 68.25 117 ARG A CA 1
ATOM 1025 C C . ARG A 1 117 ? -29.733 6.971 16.165 1.00 68.25 117 ARG A C 1
ATOM 1027 O O . ARG A 1 117 ? -29.008 6.000 15.976 1.00 68.25 117 ARG A O 1
ATOM 1034 N N . ARG A 1 118 ? -29.889 7.527 17.373 1.00 76.56 118 ARG A N 1
ATOM 1035 C CA . ARG A 1 118 ? -29.340 6.903 18.586 1.00 76.56 118 ARG A CA 1
ATOM 1036 C C . ARG A 1 118 ? -30.031 5.571 18.854 1.00 76.56 118 ARG A C 1
ATOM 1038 O O . ARG A 1 118 ? -31.260 5.494 18.834 1.00 76.56 118 ARG A O 1
ATOM 1045 N N . LEU A 1 119 ? -29.238 4.543 19.132 1.00 79.31 119 LEU A N 1
ATOM 1046 C CA . LEU A 1 119 ? -29.715 3.196 19.420 1.00 79.31 119 LEU A CA 1
ATOM 1047 C C . LEU A 1 119 ? -29.431 2.859 20.888 1.00 79.31 119 LEU A C 1
ATOM 1049 O O . LEU A 1 119 ? -28.409 2.264 21.208 1.00 79.31 119 LEU A O 1
ATOM 1053 N N . GLY A 1 120 ? -30.359 3.211 21.783 1.00 82.38 120 GLY A N 1
ATOM 1054 C CA . GLY A 1 120 ? -30.169 3.037 23.233 1.00 82.38 120 GLY A CA 1
ATOM 1055 C C . GLY A 1 120 ? -29.907 1.588 23.670 1.00 82.38 120 GLY A C 1
ATOM 1056 O O . GLY A 1 120 ? -29.081 1.346 24.541 1.00 82.38 120 GLY A O 1
ATOM 1057 N N . ILE A 1 121 ? -30.533 0.604 23.015 1.00 84.00 121 ILE A N 1
ATOM 1058 C CA . ILE A 1 121 ? -30.294 -0.824 23.305 1.00 84.00 121 ILE A CA 1
ATOM 1059 C C . ILE A 1 121 ? -28.853 -1.227 22.947 1.00 84.00 121 ILE A C 1
ATOM 1061 O O . ILE A 1 121 ? -28.215 -1.994 23.663 1.00 84.00 121 ILE A O 1
ATOM 1065 N N . MET A 1 122 ? -28.325 -0.693 21.845 1.00 81.56 122 MET A N 1
ATOM 1066 C CA . MET A 1 122 ? -26.957 -0.959 21.394 1.00 81.56 122 MET A CA 1
ATOM 1067 C C . MET A 1 122 ? -25.925 -0.256 22.285 1.00 81.56 122 MET A C 1
ATOM 1069 O O . MET A 1 122 ? -24.847 -0.803 22.513 1.00 81.56 122 MET A O 1
ATOM 1073 N N . GLU A 1 123 ? -26.260 0.923 22.815 1.00 86.25 123 GLU A N 1
ATOM 1074 C CA . GLU A 1 123 ? -25.463 1.621 23.830 1.00 86.25 123 GLU A CA 1
ATOM 1075 C C . GLU A 1 123 ? -25.360 0.794 25.119 1.00 86.25 123 GLU A C 1
ATOM 1077 O O . GLU A 1 123 ? -24.252 0.524 25.580 1.00 86.25 123 GLU A O 1
ATOM 1082 N N . GLN A 1 124 ? -26.496 0.327 25.649 1.00 88.50 124 GLN A N 1
ATOM 1083 C CA . GLN A 1 124 ? -26.534 -0.480 26.870 1.00 88.50 124 GLN A CA 1
ATOM 1084 C C . GLN A 1 124 ? -25.738 -1.782 26.721 1.00 88.50 124 GLN A C 1
ATOM 1086 O O . GLN A 1 124 ? -24.924 -2.110 27.580 1.00 88.50 124 GLN A O 1
ATOM 1091 N N . LEU A 1 125 ? -25.923 -2.498 25.608 1.00 86.81 125 LEU A N 1
ATOM 1092 C CA . LEU A 1 125 ? -25.202 -3.744 25.353 1.00 86.81 125 LEU A CA 1
ATOM 1093 C C . LEU A 1 125 ? -23.681 -3.526 25.315 1.00 86.81 125 LEU A C 1
ATOM 1095 O O . LEU A 1 125 ? -22.926 -4.324 25.864 1.00 86.81 125 LEU A O 1
ATOM 1099 N N . GLN A 1 126 ? -23.214 -2.447 24.681 1.00 85.62 126 GLN A N 1
ATOM 1100 C CA . GLN A 1 126 ? -21.784 -2.140 24.618 1.00 85.62 126 GLN A CA 1
ATOM 1101 C C . GLN A 1 126 ? -21.208 -1.704 25.968 1.00 85.62 126 GLN A C 1
ATOM 1103 O O . GLN A 1 126 ? -20.076 -2.075 26.279 1.00 85.62 126 GLN A O 1
ATOM 1108 N N . ASP A 1 127 ? -21.976 -0.970 26.777 1.00 88.94 127 ASP A N 1
ATOM 1109 C CA . ASP A 1 127 ? -21.591 -0.626 28.149 1.00 88.94 127 ASP A CA 1
ATOM 1110 C C . ASP A 1 127 ? -21.438 -1.897 29.007 1.00 88.94 127 ASP A C 1
ATOM 1112 O O . ASP A 1 127 ? -20.411 -2.081 29.662 1.00 88.94 127 ASP A O 1
ATOM 1116 N N . GLU A 1 128 ? -22.401 -2.822 28.945 1.00 88.81 128 GLU A N 1
ATOM 1117 C CA . GLU A 1 128 ? -22.351 -4.103 29.666 1.00 88.81 128 GLU A CA 1
ATOM 1118 C C . GLU A 1 128 ? -21.179 -4.983 29.205 1.00 88.81 128 GLU A C 1
ATOM 1120 O O . GLU A 1 128 ? -20.463 -5.557 30.027 1.00 88.81 128 GLU A O 1
ATOM 1125 N N . MET A 1 129 ? -20.919 -5.049 27.895 1.00 83.31 129 MET A N 1
ATOM 1126 C CA . MET A 1 129 ? -19.766 -5.772 27.347 1.00 83.31 129 MET A CA 1
ATOM 1127 C C . MET A 1 129 ? -18.434 -5.181 27.811 1.00 83.31 129 MET A C 1
ATOM 1129 O O . MET A 1 129 ? -17.491 -5.928 28.075 1.00 83.31 129 MET A O 1
ATOM 1133 N N . LEU A 1 130 ? -18.342 -3.855 27.913 1.00 83.31 130 LEU A N 1
ATOM 1134 C CA . LEU A 1 130 ? -17.145 -3.178 28.393 1.00 83.31 130 LEU A CA 1
ATOM 1135 C C . LEU A 1 130 ? -16.903 -3.454 29.880 1.00 83.31 130 LEU A C 1
ATOM 1137 O O . LEU A 1 130 ? -15.773 -3.745 30.272 1.00 83.31 130 LEU A O 1
ATOM 1141 N N . ILE A 1 131 ? -17.960 -3.406 30.691 1.00 87.56 131 ILE A N 1
ATOM 1142 C CA . ILE A 1 131 ? -17.909 -3.763 32.113 1.00 87.56 131 ILE A CA 1
ATOM 1143 C C . ILE A 1 131 ? -17.439 -5.216 32.262 1.00 87.56 131 ILE A C 1
ATOM 1145 O O . ILE A 1 131 ? -16.444 -5.471 32.937 1.00 87.56 131 ILE A O 1
ATOM 1149 N N . ALA A 1 132 ? -18.055 -6.149 31.532 1.00 85.38 132 ALA A N 1
ATOM 1150 C CA . ALA A 1 132 ? -17.674 -7.559 31.556 1.00 85.38 132 ALA A CA 1
ATOM 1151 C C . ALA A 1 132 ? -16.229 -7.800 31.073 1.00 85.38 132 ALA A C 1
ATOM 1153 O O . ALA A 1 132 ? -15.535 -8.677 31.590 1.00 85.38 132 ALA A O 1
ATOM 1154 N N . ALA A 1 133 ? -15.745 -7.042 30.083 1.00 75.38 133 ALA A N 1
ATOM 1155 C CA . ALA A 1 133 ? -14.370 -7.150 29.594 1.00 75.38 133 ALA A CA 1
ATOM 1156 C C . ALA A 1 133 ? -13.337 -6.687 30.636 1.00 75.38 133 ALA A C 1
ATOM 1158 O O . ALA A 1 133 ? -12.290 -7.334 30.770 1.00 75.38 133 ALA A O 1
ATOM 1159 N N . LYS A 1 134 ? -13.653 -5.617 31.383 1.00 79.31 134 LYS A N 1
ATOM 1160 C CA . LYS A 1 134 ? -12.843 -5.107 32.502 1.00 79.31 134 LYS A CA 1
ATOM 1161 C C . LYS A 1 134 ? -12.819 -6.088 33.668 1.00 79.31 134 LYS A C 1
ATOM 1163 O O . LYS A 1 134 ? -11.754 -6.380 34.200 1.00 79.31 134 LYS A O 1
ATOM 1168 N N . GLU A 1 135 ? -13.967 -6.665 34.018 1.00 83.50 135 GLU A N 1
ATOM 1169 C CA . GLU A 1 135 ? -14.061 -7.707 35.051 1.00 83.50 135 GLU A CA 1
ATOM 1170 C C . GLU A 1 135 ? -13.229 -8.949 34.703 1.00 83.50 135 GLU A C 1
ATOM 1172 O O . GLU A 1 135 ? -12.618 -9.562 35.574 1.00 83.50 135 GLU A O 1
ATOM 1177 N N . ARG A 1 136 ? -13.156 -9.304 33.415 1.00 75.94 136 ARG A N 1
ATOM 1178 C CA . ARG A 1 136 ? -12.329 -10.414 32.915 1.00 75.94 136 ARG A CA 1
ATOM 1179 C C . ARG A 1 136 ? -10.840 -10.070 32.790 1.00 75.94 136 ARG A C 1
ATOM 1181 O O . ARG A 1 136 ? -10.062 -10.951 32.432 1.00 75.94 136 ARG A O 1
ATOM 1188 N N . GLY A 1 137 ? -10.438 -8.816 33.017 1.00 73.94 137 GLY A N 1
ATOM 1189 C CA . GLY A 1 137 ? -9.058 -8.348 32.832 1.00 73.94 137 GLY A CA 1
ATOM 1190 C C . GLY A 1 137 ? -8.562 -8.428 31.383 1.00 73.94 137 GLY A C 1
ATOM 1191 O O . GLY A 1 137 ? -7.362 -8.410 31.130 1.00 73.94 137 GLY A O 1
ATOM 1192 N N . THR A 1 138 ? -9.479 -8.559 30.421 1.00 60.69 138 THR A N 1
ATOM 1193 C CA . THR A 1 138 ? -9.149 -8.638 28.987 1.00 60.69 138 THR A CA 1
ATOM 1194 C C . THR A 1 138 ? -8.902 -7.269 28.361 1.00 60.69 138 THR A C 1
ATOM 1196 O O . THR A 1 138 ? -8.477 -7.197 27.206 1.00 60.69 138 THR A O 1
ATOM 1199 N N . ARG A 1 139 ? -9.188 -6.198 29.108 1.00 54.75 139 ARG A N 1
ATOM 1200 C CA . ARG A 1 139 ? -9.071 -4.816 28.678 1.00 54.75 139 ARG A CA 1
ATOM 1201 C C . ARG A 1 139 ? -8.898 -3.868 29.862 1.00 54.75 139 ARG A C 1
ATOM 1203 O O . ARG A 1 139 ? -9.533 -4.135 30.905 1.00 54.75 139 ARG A O 1
#

Sequence (139 aa):
MRITALWRVFRGVSKFLVRKLHHAYELYPIFALTGVWFIMFCYVIYYSFEKMEVWLDRSKTTAPWDWERIRDNYWKKPTLAFDREGKTTAPWDWERIRDNYWKKPTLAFDREGVSHRRLGIMEQLQDEMLIAAKERGTR

Radius of gyration: 31.03 Å; Cα contacts (8 Å, |Δi|>4): 33; chains: 1; bounding box: 58×37×84 Å

Mean predicted aligned error: 18.2 Å

pLDDT: mean 70.36, std 13.36, range [39.22, 96.0]